Protein AF-A0A1I1BUP2-F1 (afdb_monomer)

Foldseek 3Di:
DPPDDPDPVRVVVVVVVVVVVVVPPPPPDVPPQDDCLVVLLVLLVVLQVVCVVVQVQADPVPRDGHDDDLVVLVVQLVVLCVQLVVQVVVVAAPPVGNVHGSNVVSVVVSSSSVSNSCVVVVHSPSVVVSVVVVCLVVPPLNPPVNCPDDVRDPD

Structure (mmCIF, N/CA/C/O backbone):
data_AF-A0A1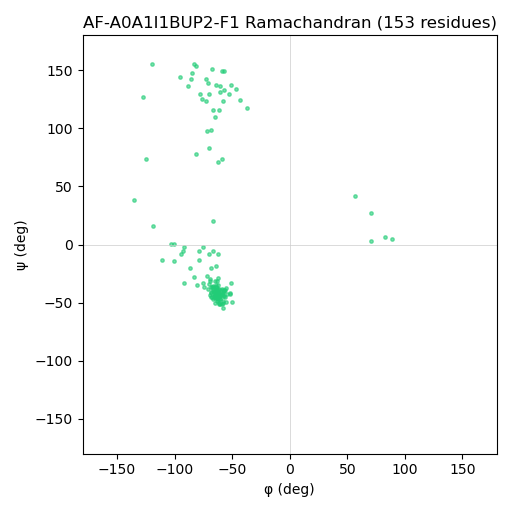I1BUP2-F1
#
_entry.id   AF-A0A1I1BUP2-F1
#
loop_
_atom_site.group_PDB
_atom_site.id
_atom_site.type_symbol
_atom_site.label_atom_id
_atom_site.label_alt_id
_atom_site.label_comp_id
_atom_site.label_asym_id
_atom_site.label_entity_id
_atom_site.label_seq_id
_atom_site.pdbx_PDB_ins_code
_atom_site.Cartn_x
_atom_site.Cartn_y
_atom_site.Cartn_z
_atom_site.occupancy
_atom_site.B_iso_or_equiv
_atom_site.auth_seq_id
_atom_site.auth_comp_id
_atom_site.auth_asym_id
_atom_site.auth_atom_id
_atom_site.pdbx_PDB_model_num
ATOM 1 N N . MET A 1 1 ? 40.788 -7.319 13.364 1.00 36.00 1 MET A N 1
ATOM 2 C CA . MET A 1 1 ? 40.650 -5.971 12.778 1.00 36.00 1 MET A CA 1
ATOM 3 C C . MET A 1 1 ? 39.158 -5.737 12.620 1.00 36.00 1 MET A C 1
ATOM 5 O O . MET A 1 1 ? 38.536 -6.439 11.836 1.00 36.00 1 MET A O 1
ATOM 9 N N . ILE A 1 2 ? 38.564 -4.921 13.489 1.00 36.53 2 ILE A N 1
ATOM 10 C CA . ILE A 1 2 ? 37.120 -4.638 13.480 1.00 36.53 2 ILE A CA 1
ATOM 11 C C . ILE A 1 2 ? 36.888 -3.661 12.317 1.00 36.53 2 ILE A C 1
ATOM 13 O O . ILE A 1 2 ? 37.615 -2.668 12.272 1.00 36.53 2 ILE A O 1
ATOM 17 N N . PRO A 1 3 ? 35.991 -3.930 11.351 1.00 47.09 3 PRO A N 1
ATOM 18 C CA . PRO A 1 3 ? 35.725 -2.977 10.283 1.00 47.09 3 PRO A CA 1
ATOM 19 C C . PRO A 1 3 ? 35.200 -1.675 10.883 1.00 47.09 3 PRO A C 1
ATOM 21 O O . PRO A 1 3 ? 34.306 -1.700 11.729 1.00 47.09 3 PRO A O 1
ATOM 24 N N . ASP A 1 4 ? 35.801 -0.574 10.449 1.00 55.12 4 ASP A N 1
ATOM 25 C CA . ASP A 1 4 ? 35.476 0.790 10.847 1.00 55.12 4 ASP A CA 1
ATOM 26 C C . ASP A 1 4 ? 33.971 1.060 10.693 1.00 55.12 4 ASP A C 1
ATOM 28 O O . ASP A 1 4 ? 33.342 0.622 9.720 1.00 55.12 4 ASP A O 1
ATOM 32 N N . ALA A 1 5 ? 33.383 1.732 11.681 1.00 55.88 5 ALA A N 1
ATOM 33 C CA . ALA A 1 5 ? 31.962 2.039 11.697 1.00 55.88 5 ALA A CA 1
ATOM 34 C C . ALA A 1 5 ? 31.684 3.058 10.587 1.00 55.88 5 ALA A C 1
ATOM 36 O O . ALA A 1 5 ? 31.916 4.253 10.760 1.00 55.88 5 ALA A O 1
ATOM 37 N N . LYS A 1 6 ? 31.209 2.578 9.429 1.00 54.66 6 LYS A N 1
ATOM 38 C CA . LYS A 1 6 ? 30.683 3.440 8.363 1.00 54.66 6 LYS A CA 1
ATOM 39 C C . LYS A 1 6 ? 29.737 4.454 8.996 1.00 54.66 6 LYS A C 1
ATOM 41 O O . LYS A 1 6 ? 28.876 4.072 9.788 1.00 54.66 6 LYS A O 1
ATOM 46 N N . THR A 1 7 ? 29.869 5.723 8.628 1.00 67.12 7 THR A N 1
ATOM 47 C CA . THR A 1 7 ? 28.872 6.721 9.022 1.00 67.12 7 THR A CA 1
ATOM 48 C C . THR A 1 7 ? 27.495 6.267 8.525 1.00 67.12 7 THR A C 1
ATOM 50 O O . THR A 1 7 ? 27.404 5.617 7.479 1.00 67.12 7 THR A O 1
ATOM 53 N N . ASP A 1 8 ? 26.404 6.613 9.217 1.00 64.88 8 ASP A N 1
ATOM 54 C CA . ASP A 1 8 ? 25.046 6.210 8.799 1.00 64.88 8 ASP A CA 1
ATOM 55 C C . ASP A 1 8 ? 24.776 6.542 7.324 1.00 64.88 8 ASP A C 1
ATOM 57 O O . ASP A 1 8 ? 24.123 5.795 6.599 1.00 64.88 8 ASP A O 1
ATOM 61 N N . ARG A 1 9 ? 25.361 7.637 6.831 1.00 62.03 9 ARG A N 1
ATOM 62 C CA . ARG A 1 9 ? 25.252 8.064 5.435 1.00 62.03 9 ARG A CA 1
ATOM 63 C C . ARG A 1 9 ? 25.942 7.111 4.456 1.00 62.03 9 ARG A C 1
ATOM 65 O O . ARG A 1 9 ? 25.404 6.853 3.382 1.00 62.03 9 ARG A O 1
ATOM 72 N N . GLU A 1 10 ? 27.107 6.586 4.818 1.00 70.25 10 GLU A N 1
ATOM 73 C CA . GLU A 1 10 ? 27.856 5.604 4.026 1.00 70.25 10 GLU A CA 1
ATOM 74 C C . GLU A 1 10 ? 27.226 4.214 4.104 1.00 70.25 10 GLU A C 1
ATOM 76 O O . GLU A 1 10 ? 27.246 3.480 3.116 1.00 70.25 10 GLU A O 1
ATOM 81 N N . TYR A 1 11 ? 26.622 3.858 5.242 1.00 69.69 11 TYR A N 1
ATOM 82 C CA . TYR A 1 11 ? 25.865 2.616 5.381 1.00 69.69 11 TYR A CA 1
ATOM 83 C C . TYR A 1 11 ? 24.596 2.633 4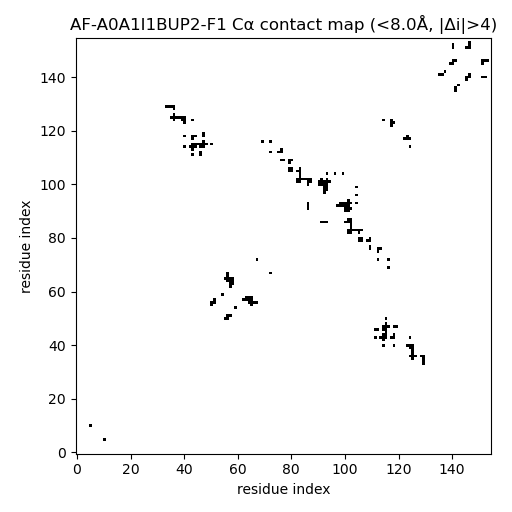.520 1.00 69.69 11 TYR A C 1
ATOM 85 O O . TYR A 1 11 ? 24.374 1.711 3.742 1.00 69.69 11 TYR A O 1
ATOM 93 N N . GLN A 1 12 ? 23.820 3.719 4.562 1.00 65.12 12 GLN A N 1
ATOM 94 C CA . GLN A 1 12 ? 22.624 3.885 3.728 1.00 65.12 12 GLN A CA 1
ATOM 95 C C . GLN A 1 12 ? 22.961 3.935 2.230 1.00 65.12 12 GLN A C 1
ATOM 97 O O . GLN A 1 12 ? 22.250 3.359 1.408 1.00 65.12 12 GLN A O 1
ATOM 102 N N . ALA A 1 13 ? 24.070 4.585 1.856 1.00 69.31 13 ALA A N 1
ATOM 103 C CA . ALA A 1 13 ? 24.555 4.579 0.476 1.00 69.31 13 ALA A CA 1
ATOM 104 C C . ALA A 1 13 ? 24.992 3.175 0.025 1.00 69.31 13 ALA A C 1
ATOM 106 O O . ALA A 1 13 ? 24.691 2.773 -1.097 1.00 69.31 13 ALA A O 1
ATOM 107 N N . TYR A 1 14 ? 25.655 2.422 0.903 1.00 73.56 14 TYR A N 1
ATOM 108 C CA . TYR A 1 14 ? 26.072 1.046 0.649 1.00 73.56 14 TYR A CA 1
ATOM 109 C C . TYR A 1 14 ? 24.886 0.081 0.530 1.00 73.56 14 TYR A C 1
ATOM 111 O O . TYR A 1 14 ? 24.850 -0.710 -0.407 1.00 73.56 14 TYR A O 1
ATOM 119 N N . GLU A 1 15 ? 23.899 0.151 1.427 1.00 66.00 15 GLU A N 1
ATOM 120 C CA . GLU A 1 15 ? 22.700 -0.694 1.351 1.00 66.00 15 GLU A CA 1
ATOM 121 C C . GLU A 1 15 ? 21.856 -0.352 0.120 1.00 66.00 15 GLU A C 1
ATOM 123 O O . GLU A 1 15 ? 21.400 -1.260 -0.576 1.00 66.00 15 GLU A O 1
ATOM 128 N N . ARG A 1 16 ? 21.740 0.936 -0.240 1.00 70.19 16 ARG A N 1
ATOM 129 C CA . ARG A 1 16 ? 21.151 1.338 -1.523 1.00 70.19 16 ARG A CA 1
ATOM 130 C C . ARG A 1 16 ? 21.915 0.707 -2.687 1.00 70.19 16 ARG A C 1
ATOM 132 O O . ARG A 1 16 ? 21.298 0.030 -3.499 1.00 70.19 16 ARG A O 1
ATOM 139 N N . ASP A 1 17 ? 23.230 0.889 -2.776 1.00 70.31 17 ASP A N 1
ATOM 140 C CA . ASP A 1 17 ? 24.052 0.337 -3.867 1.00 70.31 17 ASP A CA 1
ATOM 141 C C . ASP A 1 17 ? 23.942 -1.197 -3.962 1.00 70.31 17 ASP A C 1
ATOM 143 O O . ASP A 1 17 ? 23.752 -1.743 -5.048 1.00 70.31 17 ASP A O 1
ATOM 147 N N . ARG A 1 18 ? 23.944 -1.892 -2.820 1.00 73.25 18 ARG A N 1
ATOM 148 C CA . ARG A 1 18 ? 23.759 -3.346 -2.721 1.00 73.25 18 ARG A CA 1
ATOM 149 C C . ARG A 1 18 ? 22.393 -3.799 -3.247 1.00 73.25 18 ARG A C 1
ATOM 151 O O . ARG A 1 18 ? 22.338 -4.718 -4.062 1.00 73.25 18 ARG A O 1
ATOM 158 N N . LEU A 1 19 ? 21.305 -3.168 -2.800 1.00 58.69 19 LEU A N 1
ATOM 159 C CA . LEU A 1 19 ? 19.944 -3.502 -3.240 1.00 58.69 19 LEU A CA 1
ATOM 160 C C . LEU A 1 19 ? 19.733 -3.170 -4.725 1.00 58.69 19 LEU A C 1
ATOM 162 O O . LEU A 1 19 ? 19.079 -3.925 -5.440 1.00 58.69 19 LEU A O 1
ATOM 166 N N . THR A 1 20 ? 20.335 -2.080 -5.209 1.00 57.16 20 THR A N 1
ATOM 167 C CA . THR A 1 20 ? 20.192 -1.643 -6.606 1.00 57.16 20 THR A CA 1
ATOM 168 C C . THR A 1 20 ? 20.993 -2.530 -7.566 1.00 57.16 20 THR A C 1
ATOM 170 O O . THR A 1 20 ? 20.518 -2.830 -8.657 1.00 57.16 20 THR A O 1
ATOM 173 N N . LYS A 1 21 ? 22.185 -3.001 -7.172 1.00 54.75 21 LYS A N 1
ATOM 174 C CA . LYS A 1 21 ? 22.985 -3.947 -7.973 1.00 54.75 21 LYS A CA 1
ATOM 175 C C . LYS A 1 21 ? 22.296 -5.300 -8.132 1.00 54.75 21 LYS A C 1
ATOM 177 O O . LYS A 1 21 ? 22.239 -5.807 -9.243 1.00 54.75 21 LYS A O 1
ATOM 182 N N . ALA A 1 22 ? 21.693 -5.827 -7.064 1.00 49.94 22 ALA A N 1
ATOM 183 C CA . ALA A 1 22 ? 20.930 -7.075 -7.127 1.00 49.94 22 ALA A CA 1
ATOM 184 C C . ALA A 1 22 ? 19.706 -6.997 -8.064 1.00 49.94 22 ALA A C 1
ATOM 186 O O . ALA A 1 22 ? 19.306 -8.008 -8.630 1.00 49.94 22 ALA A O 1
ATOM 187 N N . ALA A 1 23 ? 19.122 -5.806 -8.240 1.00 53.91 23 ALA A N 1
ATOM 188 C CA . ALA A 1 23 ? 17.975 -5.584 -9.121 1.00 53.91 23 ALA A CA 1
ATOM 189 C C . ALA A 1 23 ? 18.354 -5.301 -10.591 1.00 53.91 23 ALA A C 1
ATOM 191 O O . ALA A 1 23 ? 17.508 -5.452 -11.469 1.00 53.91 23 ALA A O 1
ATOM 192 N N . ASN A 1 24 ? 19.597 -4.887 -10.866 1.00 48.06 24 ASN A N 1
ATOM 193 C CA . ASN A 1 24 ? 20.048 -4.425 -12.187 1.00 48.06 24 ASN A CA 1
ATOM 194 C C . ASN A 1 24 ? 20.881 -5.452 -12.974 1.00 48.06 24 ASN A C 1
ATOM 196 O O . ASN A 1 24 ? 21.295 -5.153 -14.099 1.00 48.06 24 ASN A O 1
ATOM 200 N N . ASP A 1 25 ? 21.125 -6.646 -12.430 1.00 46.50 25 ASP A N 1
ATOM 201 C CA . ASP A 1 25 ? 21.741 -7.744 -13.178 1.00 46.50 25 ASP A CA 1
ATOM 202 C C . ASP A 1 25 ? 20.753 -8.281 -14.226 1.00 46.50 25 ASP A C 1
ATOM 204 O O . ASP A 1 25 ? 20.081 -9.291 -14.049 1.00 46.50 25 ASP A O 1
ATOM 208 N N . ASN A 1 26 ? 20.714 -7.601 -15.373 1.00 50.25 26 ASN A N 1
ATOM 209 C CA . ASN A 1 26 ? 19.973 -7.942 -16.593 1.00 50.25 26 ASN A CA 1
ATOM 210 C C . ASN A 1 26 ? 20.482 -9.220 -17.292 1.00 50.25 26 ASN A C 1
ATOM 212 O O . ASN A 1 26 ? 20.232 -9.433 -18.482 1.00 50.25 26 ASN A O 1
ATOM 216 N N . THR A 1 27 ? 21.207 -10.088 -16.582 1.00 45.66 27 THR A N 1
ATOM 217 C CA . THR A 1 27 ? 21.389 -11.447 -17.077 1.00 45.66 27 THR A CA 1
ATOM 218 C C . THR A 1 27 ? 20.013 -12.086 -17.029 1.00 45.66 27 THR A C 1
ATOM 220 O O . THR A 1 27 ? 19.411 -12.205 -15.965 1.00 45.66 27 THR A O 1
ATOM 223 N N . GLN A 1 28 ? 19.485 -12.434 -18.201 1.00 46.78 28 GLN A N 1
ATOM 224 C CA . GLN A 1 28 ? 18.331 -13.312 -18.344 1.00 46.78 28 GLN A CA 1
ATOM 225 C C . GLN A 1 28 ? 18.674 -14.660 -17.699 1.00 46.78 28 GLN A C 1
ATOM 227 O O . GLN A 1 28 ? 18.960 -15.646 -18.372 1.00 46.78 28 GLN A O 1
ATOM 232 N N . SER A 1 29 ? 18.702 -14.713 -16.372 1.00 39.53 29 SER A N 1
ATOM 233 C CA . SER A 1 29 ? 18.469 -15.955 -15.677 1.00 39.53 29 SER A CA 1
ATOM 234 C C . SER A 1 29 ? 16.994 -16.242 -15.895 1.00 39.53 29 SER A C 1
ATOM 236 O O . SER A 1 29 ? 16.147 -15.358 -15.758 1.00 39.53 29 SER A O 1
ATOM 238 N N . ALA A 1 30 ? 16.701 -17.460 -16.332 1.00 44.38 30 ALA A N 1
ATOM 239 C CA . ALA A 1 30 ? 15.363 -18.014 -16.387 1.00 44.38 30 ALA A CA 1
ATOM 240 C C . ALA A 1 30 ? 14.800 -18.080 -14.957 1.00 44.38 30 ALA A C 1
ATOM 242 O O . ALA A 1 30 ? 14.745 -19.148 -14.347 1.00 44.38 30 ALA A O 1
ATOM 243 N N . ALA A 1 31 ? 14.481 -16.915 -14.387 1.00 44.81 31 ALA A N 1
ATOM 244 C CA . ALA A 1 31 ? 13.926 -16.785 -13.060 1.00 44.81 31 ALA A CA 1
ATOM 245 C C . ALA A 1 31 ? 12.637 -17.611 -13.039 1.00 44.81 31 ALA A C 1
ATOM 247 O O . ALA A 1 31 ? 11.860 -17.547 -13.999 1.00 44.81 31 ALA A O 1
ATOM 248 N N . PRO A 1 32 ? 12.440 -18.445 -12.006 1.00 44.56 32 PRO A N 1
ATOM 249 C CA . PRO A 1 32 ? 11.293 -19.333 -11.944 1.00 44.56 32 PRO A CA 1
ATOM 250 C C . PRO A 1 32 ? 10.037 -18.491 -12.140 1.00 44.56 32 PRO A C 1
ATOM 252 O O . PRO A 1 32 ? 9.907 -17.440 -11.510 1.00 44.56 32 PRO A O 1
ATOM 255 N N . ALA A 1 33 ? 9.177 -18.934 -13.062 1.00 48.84 33 ALA A N 1
ATOM 256 C CA . ALA A 1 33 ? 7.924 -18.282 -13.414 1.00 48.84 33 ALA A CA 1
ATOM 257 C C . ALA A 1 33 ? 7.284 -17.686 -12.156 1.00 48.84 33 ALA A C 1
ATOM 259 O O . ALA A 1 33 ? 7.028 -18.403 -11.188 1.00 48.84 33 ALA A O 1
ATOM 260 N N . TYR A 1 34 ? 7.148 -16.362 -12.152 1.00 59.03 34 TYR A N 1
ATOM 261 C CA . TYR A 1 34 ? 6.735 -15.577 -11.003 1.00 59.03 34 TYR A CA 1
ATOM 262 C C . TYR A 1 34 ? 5.578 -16.226 -10.251 1.00 59.03 34 TYR A C 1
ATOM 264 O O . TYR A 1 34 ? 4.503 -16.409 -10.814 1.00 59.03 34 TYR A O 1
ATOM 272 N N . THR A 1 35 ? 5.729 -16.469 -8.952 1.00 67.25 35 THR A N 1
ATOM 273 C CA . THR A 1 35 ? 4.544 -16.670 -8.110 1.00 67.25 35 THR A CA 1
ATOM 274 C C . THR A 1 35 ? 4.637 -15.898 -6.802 1.00 67.25 35 THR A C 1
ATOM 276 O O . THR A 1 35 ? 4.152 -16.358 -5.769 1.00 67.25 35 THR A O 1
ATOM 279 N N . HIS A 1 36 ? 5.188 -14.675 -6.828 1.00 88.25 36 HIS A N 1
ATOM 280 C CA . HIS A 1 36 ? 4.953 -13.732 -5.726 1.00 88.25 36 HIS A CA 1
ATOM 281 C C . HIS A 1 36 ? 3.481 -13.286 -5.648 1.00 88.25 36 HIS A C 1
ATOM 283 O O . HIS A 1 36 ? 3.101 -12.643 -4.676 1.00 88.25 36 HIS A O 1
ATOM 289 N N . ALA A 1 37 ? 2.631 -13.687 -6.604 1.00 92.50 37 ALA A N 1
ATOM 290 C CA . ALA A 1 37 ? 1.181 -13.510 -6.549 1.00 92.50 37 ALA A CA 1
ATOM 291 C C . ALA A 1 37 ? 0.580 -13.994 -5.219 1.00 92.50 37 ALA A C 1
ATOM 293 O O . ALA A 1 37 ? -0.122 -13.240 -4.550 1.00 92.50 37 ALA A O 1
ATOM 294 N N . ALA A 1 38 ? 0.919 -15.216 -4.789 1.00 93.12 38 ALA A N 1
ATOM 295 C CA . ALA A 1 38 ? 0.408 -15.767 -3.536 1.00 93.12 38 ALA A CA 1
ATOM 296 C C . ALA A 1 38 ? 0.848 -14.929 -2.326 1.00 93.12 38 ALA A C 1
ATOM 298 O O . ALA A 1 38 ? 0.030 -14.611 -1.469 1.00 93.12 38 ALA A O 1
ATOM 299 N N . ALA A 1 39 ? 2.118 -14.516 -2.282 1.00 96.31 39 ALA A N 1
ATOM 300 C CA . ALA A 1 39 ? 2.639 -13.674 -1.207 1.00 96.31 39 ALA A CA 1
ATOM 301 C C . ALA A 1 39 ? 1.956 -12.296 -1.166 1.00 96.31 39 ALA A C 1
ATOM 303 O O . ALA A 1 39 ? 1.612 -11.822 -0.086 1.00 96.31 39 ALA A O 1
ATOM 304 N N . ILE A 1 40 ? 1.703 -11.682 -2.326 1.00 97.25 40 ILE A N 1
ATOM 305 C CA . ILE A 1 40 ? 0.992 -10.399 -2.434 1.00 97.25 40 ILE A CA 1
ATOM 306 C C . ILE A 1 40 ? -0.453 -10.535 -1.951 1.00 97.25 40 ILE A C 1
ATOM 308 O O . ILE A 1 40 ? -0.920 -9.694 -1.189 1.00 97.25 40 ILE A O 1
ATOM 312 N N . ASN A 1 41 ? -1.152 -11.599 -2.344 1.00 97.25 41 ASN A N 1
ATOM 313 C CA . ASN A 1 41 ? -2.531 -11.823 -1.911 1.00 97.25 41 ASN A CA 1
ATOM 314 C C . ASN A 1 41 ? -2.619 -12.125 -0.410 1.00 97.25 41 ASN A C 1
ATOM 316 O O . ASN A 1 41 ? -3.538 -11.654 0.254 1.00 97.25 41 ASN A O 1
ATOM 320 N N . ILE A 1 42 ? -1.644 -12.850 0.150 1.00 98.00 42 ILE A N 1
ATOM 321 C CA . ILE A 1 42 ? -1.540 -13.063 1.601 1.00 98.00 42 ILE A CA 1
ATOM 322 C C . ILE A 1 42 ? -1.282 -11.736 2.324 1.00 98.00 42 ILE A C 1
ATOM 324 O O . ILE A 1 42 ? -1.930 -11.462 3.331 1.00 98.00 42 ILE A O 1
ATOM 328 N N . PHE A 1 43 ? -0.376 -10.899 1.809 1.00 98.44 43 PHE A N 1
ATOM 329 C CA . PHE A 1 43 ? -0.128 -9.560 2.347 1.00 98.44 43 PHE A CA 1
ATOM 330 C C . PHE A 1 43 ? -1.403 -8.706 2.335 1.00 98.44 43 PHE A C 1
ATOM 332 O O . PHE A 1 43 ? -1.787 -8.169 3.371 1.00 98.44 43 PHE A O 1
ATOM 339 N N . ALA A 1 44 ? -2.096 -8.638 1.196 1.00 98.50 44 ALA A N 1
ATOM 340 C CA . ALA A 1 44 ? -3.340 -7.887 1.057 1.00 98.50 44 ALA A CA 1
ATOM 341 C C . ALA A 1 44 ? -4.406 -8.372 2.057 1.00 98.50 44 ALA A C 1
ATOM 343 O O . ALA A 1 44 ? -5.034 -7.558 2.743 1.00 98.50 44 ALA A O 1
ATOM 344 N N . ALA A 1 45 ? -4.547 -9.694 2.203 1.00 98.12 45 ALA A N 1
ATOM 345 C CA . ALA A 1 45 ? -5.466 -10.297 3.158 1.00 98.12 45 ALA A CA 1
ATOM 346 C C . ALA A 1 45 ? -5.112 -9.962 4.617 1.00 98.12 45 ALA A C 1
ATOM 348 O O . ALA A 1 45 ? -6.019 -9.686 5.405 1.00 98.12 45 ALA A O 1
ATOM 349 N N . ASP A 1 46 ? -3.824 -9.938 4.985 1.00 98.69 46 ASP A N 1
ATOM 350 C CA . ASP A 1 46 ? -3.380 -9.530 6.328 1.00 98.69 46 ASP A CA 1
ATOM 351 C C . ASP A 1 46 ? -3.698 -8.052 6.603 1.00 98.69 46 ASP A C 1
ATOM 353 O O . ASP A 1 46 ? -4.248 -7.726 7.659 1.00 98.69 46 ASP A O 1
ATOM 357 N N . CYS A 1 47 ? -3.439 -7.156 5.642 1.00 98.50 47 CYS A N 1
ATOM 358 C CA . CYS A 1 47 ? -3.802 -5.739 5.751 1.00 98.50 47 CYS A CA 1
ATOM 359 C C . CYS A 1 47 ? -5.302 -5.572 6.022 1.00 98.50 47 CYS A C 1
ATOM 361 O O . CYS A 1 47 ? -5.689 -4.911 6.990 1.00 98.50 47 CYS A O 1
ATOM 363 N N . HIS A 1 48 ? -6.144 -6.243 5.232 1.00 97.75 48 HIS A N 1
ATOM 364 C CA . HIS A 1 48 ? -7.589 -6.187 5.422 1.00 97.75 48 HIS A CA 1
ATOM 365 C C . HIS A 1 48 ? -8.026 -6.767 6.763 1.00 97.75 48 HIS A C 1
ATOM 367 O O . HIS A 1 48 ? -8.791 -6.137 7.492 1.00 97.75 48 HIS A O 1
ATOM 373 N N . ALA A 1 49 ? -7.507 -7.936 7.146 1.00 97.38 49 ALA A N 1
ATOM 374 C CA . ALA A 1 49 ? -7.833 -8.567 8.421 1.00 97.38 49 ALA A CA 1
ATOM 375 C C . ALA A 1 49 ? -7.517 -7.650 9.615 1.00 97.38 49 ALA A C 1
ATOM 377 O O . ALA A 1 49 ? -8.314 -7.557 10.555 1.00 97.38 49 ALA A O 1
ATOM 378 N N . ARG A 1 50 ? -6.397 -6.920 9.568 1.00 98.25 50 ARG A N 1
ATOM 379 C CA . ARG A 1 50 ? -6.034 -5.927 10.590 1.00 98.25 50 ARG A CA 1
ATOM 380 C C . ARG A 1 50 ? -6.994 -4.744 10.607 1.00 98.25 50 ARG A C 1
ATOM 382 O O . ARG A 1 50 ? -7.464 -4.387 11.688 1.00 98.25 50 ARG A O 1
ATOM 389 N N . SER A 1 51 ? -7.353 -4.191 9.448 1.00 96.75 51 SER A N 1
ATOM 390 C CA . SER A 1 51 ? -8.336 -3.104 9.373 1.00 96.75 51 SER A CA 1
ATOM 391 C C . SER A 1 51 ? -9.716 -3.537 9.889 1.00 96.75 51 SER A C 1
ATOM 393 O O . SER A 1 51 ? -10.344 -2.814 10.665 1.00 96.75 51 SER A O 1
ATOM 395 N N . ARG A 1 52 ? -10.173 -4.749 9.538 1.00 94.44 52 ARG A N 1
ATOM 396 C CA . ARG A 1 52 ? -11.404 -5.359 10.078 1.00 94.44 52 ARG A CA 1
ATOM 397 C C . ARG A 1 52 ? -11.348 -5.483 11.595 1.00 94.44 52 ARG A C 1
ATOM 399 O O . ARG A 1 52 ? -12.286 -5.072 12.273 1.00 94.44 52 ARG A O 1
ATOM 406 N N . LYS A 1 53 ? -10.247 -6.021 12.128 1.00 95.00 53 LYS A N 1
ATOM 407 C CA . LYS A 1 53 ? -10.040 -6.202 13.571 1.00 95.00 53 LYS A CA 1
ATOM 408 C C . LYS A 1 53 ? -10.028 -4.872 14.327 1.00 95.00 53 LYS A C 1
ATOM 410 O O . LYS A 1 53 ? -10.524 -4.816 15.446 1.00 95.00 53 LYS A O 1
ATOM 415 N N . ALA A 1 54 ? -9.495 -3.816 13.717 1.00 95.56 54 ALA A N 1
ATOM 416 C CA . ALA A 1 54 ? -9.514 -2.463 14.267 1.00 95.56 54 ALA A 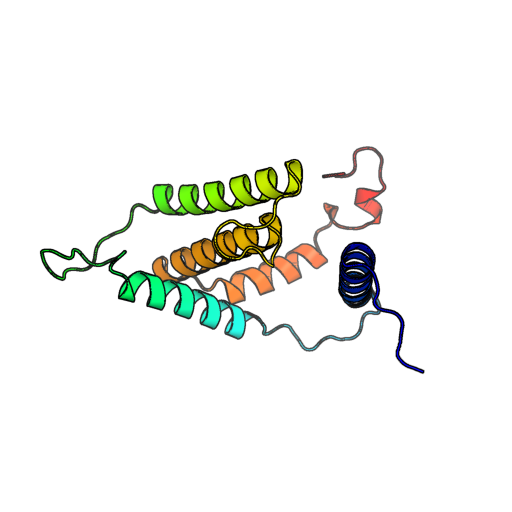CA 1
ATOM 417 C C . ALA A 1 54 ? -10.888 -1.767 14.157 1.00 95.56 54 ALA A C 1
ATOM 419 O O . ALA A 1 54 ? -11.041 -0.653 14.646 1.00 95.56 54 ALA A O 1
ATOM 420 N N . GLY A 1 55 ? -11.892 -2.412 13.551 1.00 94.88 55 GLY A N 1
ATOM 421 C CA . GLY A 1 55 ? -13.265 -1.908 13.483 1.00 94.88 55 GLY A CA 1
ATOM 422 C C . GLY A 1 55 ? -13.567 -1.019 12.278 1.00 94.88 55 GLY A C 1
ATOM 423 O O . GLY A 1 55 ? -14.686 -0.538 12.156 1.00 94.88 55 GLY A O 1
ATOM 424 N N . TRP A 1 56 ? -12.632 -0.834 11.340 1.00 96.12 56 TRP A N 1
ATOM 425 C CA . TRP A 1 56 ? -12.814 0.096 10.212 1.00 96.12 56 TRP A CA 1
ATOM 426 C C . TRP A 1 56 ? -13.942 -0.284 9.243 1.00 96.12 56 TRP A C 1
ATOM 428 O O . TRP A 1 56 ? -14.430 0.571 8.505 1.00 96.12 56 TRP A O 1
ATOM 438 N N . TYR A 1 57 ? -14.377 -1.544 9.269 1.00 95.25 57 TYR A N 1
ATOM 439 C CA . TYR A 1 57 ? -15.457 -2.093 8.439 1.00 95.25 57 TYR A CA 1
ATOM 440 C C . TYR A 1 57 ? -16.631 -2.620 9.268 1.00 95.25 57 TYR A C 1
ATOM 442 O O . TYR A 1 57 ? -17.437 -3.406 8.770 1.00 95.25 57 TYR A O 1
ATOM 450 N N . THR A 1 58 ? -16.704 -2.255 10.543 1.00 93.44 58 THR A N 1
ATOM 451 C CA . THR A 1 58 ? -17.776 -2.692 11.431 1.00 93.44 58 THR A CA 1
ATOM 452 C C . THR A 1 58 ? -18.373 -1.459 12.075 1.00 93.44 58 THR A C 1
ATOM 454 O O . THR A 1 58 ? -17.664 -0.658 12.675 1.00 93.44 58 THR A O 1
ATOM 457 N N . ASP A 1 59 ? -19.684 -1.305 11.973 1.00 91.25 59 ASP A N 1
ATOM 458 C CA . ASP A 1 59 ? -20.409 -0.328 12.764 1.00 91.25 59 ASP A CA 1
ATOM 459 C C . ASP A 1 59 ? -20.288 -0.757 14.227 1.00 91.25 59 ASP A C 1
ATOM 461 O O . ASP A 1 59 ? -20.846 -1.773 14.634 1.00 91.25 59 ASP A O 1
ATOM 465 N N . LEU A 1 60 ? -19.523 -0.007 15.017 1.00 91.31 60 LEU A N 1
ATOM 466 C CA . LEU A 1 60 ? -19.242 -0.364 16.406 1.00 91.31 60 LEU A CA 1
ATOM 467 C C . LEU A 1 60 ? -20.476 -0.259 17.311 1.00 91.31 60 LEU A C 1
ATOM 469 O O . LEU A 1 60 ? -20.496 -0.883 18.370 1.00 91.31 60 LEU A O 1
ATOM 473 N N . ALA A 1 61 ? -21.505 0.493 16.908 1.00 93.19 61 ALA A N 1
ATOM 474 C CA . ALA A 1 61 ? -22.752 0.587 17.656 1.00 93.19 61 ALA A CA 1
ATOM 475 C C . ALA A 1 61 ? -23.663 -0.619 17.391 1.00 93.19 61 ALA A C 1
ATOM 477 O O . ALA A 1 61 ? -24.367 -1.068 18.295 1.00 93.19 61 ALA A O 1
ATOM 478 N N . THR A 1 62 ? -23.659 -1.150 16.162 1.00 93.06 62 THR A N 1
ATOM 479 C CA . THR A 1 62 ? -24.597 -2.212 15.750 1.00 93.06 62 THR A CA 1
ATOM 480 C C . THR A 1 62 ? -23.955 -3.579 15.515 1.00 93.06 62 THR A C 1
ATOM 482 O O . THR A 1 62 ? -24.666 -4.575 15.388 1.00 93.06 62 THR A O 1
ATOM 485 N N . GLY A 1 63 ? -22.626 -3.650 15.436 1.00 90.62 63 GLY A N 1
ATOM 486 C CA . GLY A 1 63 ? -21.855 -4.843 15.080 1.00 90.62 63 GLY A CA 1
ATOM 487 C C . GLY A 1 63 ? -21.977 -5.263 13.611 1.00 90.62 63 GLY A C 1
ATOM 488 O O . GLY A 1 63 ? -21.440 -6.302 13.227 1.00 90.62 63 GLY A O 1
ATOM 489 N N . LYS A 1 64 ? -22.695 -4.498 12.779 1.00 90.44 64 LYS A N 1
ATOM 490 C CA . LYS A 1 64 ? -22.922 -4.825 11.366 1.00 90.44 64 LYS A CA 1
ATOM 491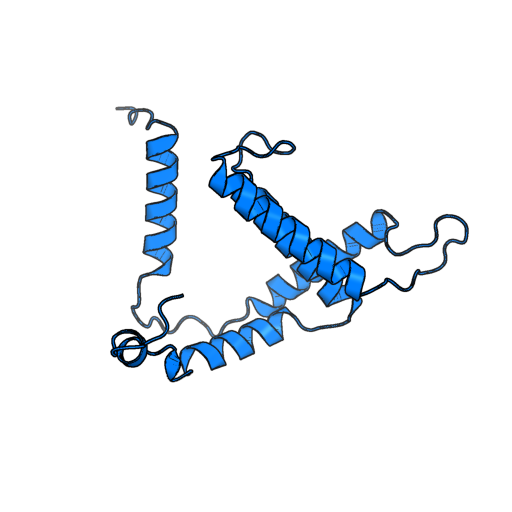 C C . LYS A 1 64 ? -21.728 -4.423 10.507 1.00 90.44 64 LYS A C 1
ATOM 493 O O . LYS A 1 64 ? -20.994 -3.501 10.844 1.00 90.44 64 LYS A O 1
ATOM 498 N N . ALA A 1 65 ? -21.551 -5.100 9.376 1.00 88.56 65 ALA A N 1
ATOM 499 C CA . ALA A 1 65 ? -20.547 -4.701 8.397 1.00 88.56 65 ALA A CA 1
ATOM 500 C C . ALA A 1 65 ? -20.886 -3.319 7.811 1.00 88.56 65 ALA A C 1
ATOM 502 O O . ALA A 1 65 ? -22.042 -3.053 7.480 1.00 88.56 65 ALA A O 1
ATOM 503 N N . LEU A 1 66 ? -19.872 -2.467 7.676 1.00 89.88 66 LEU A N 1
ATOM 504 C CA . LEU A 1 66 ? -19.957 -1.213 6.937 1.00 89.88 66 LEU A CA 1
ATOM 505 C C . LEU A 1 66 ? -19.624 -1.462 5.474 1.00 89.88 66 LEU A C 1
ATOM 507 O O . LEU A 1 66 ? -18.630 -2.122 5.163 1.00 89.88 66 LEU A O 1
ATOM 511 N N . ASP A 1 67 ? -20.417 -0.855 4.600 1.00 85.38 67 ASP A N 1
ATOM 512 C CA . ASP A 1 67 ? -19.969 -0.589 3.244 1.00 85.38 67 ASP A CA 1
ATOM 513 C C . ASP A 1 67 ? -19.052 0.640 3.269 1.00 85.38 67 ASP A C 1
ATOM 515 O O . ASP A 1 67 ? -19.369 1.654 3.900 1.00 85.38 67 ASP A O 1
ATOM 519 N N . ARG A 1 68 ? -17.873 0.532 2.658 1.00 93.38 68 ARG A N 1
ATOM 520 C CA . ARG A 1 68 ? -16.872 1.602 2.684 1.00 93.38 68 ARG A CA 1
ATOM 521 C C . ARG A 1 68 ? -17.002 2.468 1.443 1.00 93.38 68 ARG A C 1
ATOM 523 O O . ARG A 1 68 ? -17.200 1.982 0.335 1.00 93.38 68 ARG A O 1
ATOM 530 N N . ASN A 1 69 ? -16.774 3.763 1.615 1.00 95.94 69 ASN A N 1
ATOM 531 C CA . ASN A 1 69 ? -16.661 4.694 0.503 1.00 95.94 69 ASN A CA 1
ATOM 532 C C . ASN A 1 69 ? -15.339 4.460 -0.254 1.00 95.94 69 ASN A C 1
ATOM 534 O O . ASN A 1 69 ? -14.281 4.936 0.155 1.00 95.94 69 ASN A O 1
ATOM 538 N N . VAL A 1 70 ? -15.388 3.712 -1.358 1.00 97.00 70 VAL A N 1
ATOM 539 C CA . VAL A 1 70 ? -14.202 3.374 -2.167 1.00 97.00 70 VAL A CA 1
ATOM 540 C C . VAL A 1 70 ? -13.431 4.616 -2.654 1.00 97.00 70 VAL A C 1
ATOM 542 O O . VAL A 1 70 ? -12.210 4.635 -2.494 1.00 97.00 70 VAL A O 1
ATOM 545 N N . PRO A 1 71 ? -14.074 5.678 -3.186 1.00 98.19 71 PRO A N 1
ATOM 546 C CA . PRO A 1 71 ? -13.391 6.940 -3.482 1.00 98.19 71 PRO A CA 1
ATOM 547 C C . PRO A 1 71 ? -12.589 7.527 -2.314 1.00 98.19 71 PRO A C 1
ATOM 549 O O . PRO A 1 71 ? -11.466 7.984 -2.510 1.00 98.19 71 PRO A O 1
ATOM 552 N N . GLU A 1 72 ? -13.127 7.489 -1.095 1.00 98.12 72 GLU A N 1
ATOM 553 C CA . GLU A 1 72 ? -12.409 7.950 0.100 1.00 98.12 72 GLU A CA 1
ATOM 554 C C . GLU A 1 72 ? -11.185 7.073 0.384 1.00 98.12 72 GLU A C 1
ATOM 556 O O . GLU A 1 72 ? -10.099 7.590 0.629 1.00 98.12 72 GLU A O 1
ATOM 561 N N . MET A 1 73 ? -11.322 5.749 0.269 1.00 98.06 73 MET A N 1
ATOM 562 C CA . MET A 1 73 ? -10.200 4.818 0.436 1.00 98.06 73 MET A CA 1
ATOM 563 C C . MET A 1 73 ? -9.092 5.045 -0.600 1.00 98.06 73 MET A C 1
ATOM 565 O O . MET A 1 73 ? -7.913 4.985 -0.257 1.00 98.06 73 MET A O 1
ATOM 569 N N . LEU A 1 74 ? -9.453 5.352 -1.849 1.00 98.62 74 LEU A N 1
ATOM 570 C CA . LEU A 1 74 ? -8.490 5.739 -2.883 1.00 98.62 74 LEU A CA 1
ATOM 571 C C . LEU A 1 74 ? -7.762 7.036 -2.514 1.00 98.62 74 LEU A C 1
ATOM 573 O O . LEU A 1 74 ? -6.551 7.128 -2.697 1.00 98.62 74 LEU A O 1
ATOM 577 N N . MET A 1 75 ? -8.468 8.018 -1.950 1.00 98.69 75 MET A N 1
ATOM 578 C CA . MET A 1 75 ? -7.840 9.266 -1.512 1.00 98.69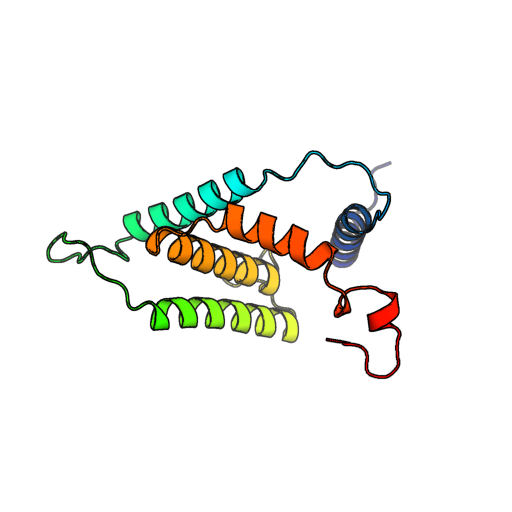 75 MET A CA 1
ATOM 579 C C . MET A 1 75 ? -6.922 9.091 -0.298 1.00 98.69 75 MET A C 1
ATOM 581 O O . MET A 1 75 ? -5.923 9.801 -0.216 1.00 98.69 75 MET A O 1
ATOM 585 N N . LEU A 1 76 ? -7.187 8.121 0.583 1.00 98.31 76 LEU A N 1
ATOM 586 C CA . LEU A 1 76 ? -6.242 7.736 1.640 1.00 98.31 76 LEU A CA 1
ATOM 587 C C . LEU A 1 76 ? -4.946 7.151 1.060 1.00 98.31 76 LEU A C 1
ATOM 589 O O . LEU A 1 76 ? -3.872 7.432 1.563 1.00 98.31 76 LEU A O 1
ATOM 593 N N . ILE A 1 77 ? -5.004 6.383 -0.033 1.00 98.75 77 ILE A N 1
ATOM 594 C CA . ILE A 1 77 ? -3.777 5.917 -0.710 1.00 98.75 77 ILE A CA 1
ATOM 595 C C . ILE A 1 77 ? -2.988 7.113 -1.265 1.00 98.75 77 ILE A C 1
ATOM 597 O O . ILE A 1 77 ? -1.763 7.163 -1.163 1.00 98.75 77 ILE A O 1
ATOM 601 N N . VAL A 1 78 ? -3.687 8.085 -1.857 1.00 98.69 78 VAL A N 1
ATOM 602 C CA . VAL A 1 78 ? -3.062 9.296 -2.411 1.00 98.69 78 VAL A CA 1
ATOM 603 C C . VAL A 1 78 ? -2.392 10.140 -1.321 1.00 98.69 78 VAL A C 1
ATOM 605 O O . VAL A 1 78 ? -1.330 10.716 -1.586 1.00 98.69 78 VAL A O 1
ATOM 608 N N . SER A 1 79 ? -2.973 10.222 -0.118 1.00 98.50 79 SER A N 1
ATOM 609 C CA . SER A 1 79 ? -2.342 10.942 0.993 1.00 98.50 79 SER A CA 1
ATOM 610 C C . SER A 1 79 ? -1.010 10.313 1.388 1.00 98.50 79 SER A C 1
ATOM 612 O O . SER A 1 79 ? -0.026 11.046 1.395 1.00 98.50 79 SER A O 1
ATOM 614 N N . GLU A 1 80 ? -0.927 8.987 1.561 1.00 98.50 80 GLU A N 1
ATOM 615 C CA . GLU A 1 80 ? 0.337 8.351 1.988 1.00 98.50 80 GLU A CA 1
ATOM 616 C C . GLU A 1 80 ? 1.446 8.573 0.932 1.00 98.50 80 GLU A C 1
ATOM 618 O O . GLU A 1 80 ? 2.592 8.904 1.240 1.00 98.50 80 GLU A O 1
ATOM 623 N N . VAL A 1 81 ? 1.103 8.514 -0.366 1.00 98.62 81 VAL A N 1
ATOM 624 C CA . VAL A 1 81 ? 2.056 8.826 -1.454 1.00 98.62 81 VAL A CA 1
ATOM 625 C C . VAL A 1 81 ? 2.518 10.294 -1.415 1.00 98.62 81 VAL A C 1
ATOM 627 O O . VAL A 1 81 ? 3.675 10.597 -1.725 1.00 98.62 81 VAL A O 1
ATOM 630 N N . SER A 1 82 ? 1.634 11.216 -1.029 1.00 98.44 82 SER A N 1
ATOM 631 C CA . SER A 1 82 ? 1.966 12.640 -0.878 1.00 98.44 82 SER A CA 1
ATOM 632 C C . SER A 1 82 ? 2.867 12.890 0.336 1.00 98.44 82 SER A C 1
ATOM 634 O O . SER A 1 82 ? 3.802 13.690 0.248 1.00 98.44 82 SER A O 1
ATOM 636 N N . GLU A 1 83 ? 2.639 12.179 1.440 1.00 98.19 83 GLU A N 1
ATOM 637 C CA . GLU A 1 83 ? 3.483 12.218 2.639 1.00 98.19 83 GLU A CA 1
ATOM 638 C C . GLU A 1 83 ? 4.879 11.649 2.360 1.00 98.19 83 GLU A C 1
ATOM 640 O O . GLU A 1 83 ? 5.881 12.271 2.719 1.00 98.19 83 GLU A O 1
ATOM 645 N N . ALA A 1 84 ? 4.979 10.561 1.589 1.00 98.25 84 ALA A N 1
ATOM 646 C CA . ALA A 1 84 ? 6.264 10.026 1.141 1.00 98.25 84 ALA A CA 1
ATOM 647 C C . ALA A 1 84 ? 7.073 11.052 0.321 1.00 98.25 84 ALA A C 1
ATOM 649 O O . ALA A 1 84 ? 8.285 11.209 0.520 1.00 98.25 84 ALA A O 1
ATOM 650 N N . MET A 1 85 ? 6.408 11.779 -0.587 1.00 98.12 85 MET A N 1
ATOM 651 C CA . MET A 1 85 ? 7.025 12.859 -1.368 1.00 98.12 85 MET A CA 1
ATOM 652 C C . MET A 1 85 ? 7.525 13.986 -0.459 1.00 98.12 85 MET A C 1
ATOM 654 O O . MET A 1 85 ? 8.660 14.452 -0.608 1.00 98.12 85 MET A O 1
ATOM 658 N N . GLU A 1 86 ? 6.711 14.395 0.511 1.00 98.12 86 GLU A N 1
ATOM 659 C CA . GLU A 1 86 ? 7.051 15.454 1.457 1.00 98.12 86 GLU A CA 1
ATOM 660 C C . GLU A 1 86 ? 8.232 15.062 2.359 1.00 98.12 86 GLU A C 1
ATOM 662 O O . GLU A 1 86 ? 9.177 15.844 2.529 1.00 98.12 86 GLU A O 1
ATOM 667 N N . GLY A 1 87 ? 8.231 13.825 2.860 1.00 97.38 87 GLY A N 1
ATOM 668 C CA . GLY A 1 87 ? 9.318 13.248 3.642 1.00 97.38 87 GLY A CA 1
ATOM 669 C C . GLY A 1 87 ? 10.636 13.223 2.868 1.00 97.38 87 GLY A C 1
ATOM 670 O O . GLY A 1 87 ? 11.682 13.615 3.396 1.00 97.38 87 GLY A O 1
ATOM 671 N N . PHE A 1 88 ? 10.595 12.859 1.582 1.00 97.00 88 PHE A N 1
ATOM 672 C CA . PHE A 1 88 ? 11.759 12.941 0.697 1.00 97.00 88 PHE A CA 1
ATOM 673 C C . PHE A 1 88 ? 12.235 14.387 0.503 1.00 97.00 88 PHE A C 1
ATOM 675 O O . PHE A 1 88 ? 13.425 14.677 0.672 1.00 97.00 88 PHE A O 1
ATOM 682 N N . ARG A 1 89 ? 11.315 15.314 0.197 1.00 97.50 89 ARG A N 1
ATOM 683 C CA . ARG A 1 89 ? 11.617 16.734 -0.043 1.00 97.50 89 ARG A CA 1
ATOM 684 C C . ARG A 1 89 ? 12.304 17.385 1.157 1.00 97.50 89 ARG A C 1
ATOM 686 O O . ARG A 1 89 ? 13.231 18.178 0.980 1.00 97.50 89 ARG A O 1
ATOM 693 N N . LYS A 1 90 ? 11.865 17.043 2.369 1.00 96.00 90 LYS A N 1
ATOM 694 C CA . LYS A 1 90 ? 12.393 17.584 3.629 1.00 96.00 90 LYS A CA 1
ATOM 695 C C . LYS A 1 90 ? 13.515 16.747 4.252 1.00 96.00 90 LYS A C 1
ATOM 697 O O . LYS A 1 90 ? 14.122 17.203 5.216 1.00 96.00 90 LYS A O 1
ATOM 702 N N . LYS A 1 91 ? 13.839 15.577 3.686 1.00 94.94 91 LYS A N 1
ATOM 703 C CA . LYS A 1 91 ? 14.839 14.621 4.207 1.00 94.94 91 LYS A CA 1
ATOM 704 C C . LYS A 1 91 ? 14.541 14.174 5.646 1.00 94.94 91 LYS A C 1
ATOM 706 O O . LYS A 1 91 ? 15.457 14.081 6.462 1.00 94.94 91 LYS A O 1
ATOM 711 N N . MET A 1 92 ? 13.268 13.921 5.935 1.00 95.06 92 MET A N 1
ATOM 712 C CA . MET A 1 92 ? 12.775 13.590 7.273 1.00 95.06 92 MET A CA 1
ATOM 713 C C . MET A 1 92 ? 12.905 12.100 7.600 1.00 95.06 92 MET A C 1
ATOM 715 O O . MET A 1 92 ? 12.804 11.235 6.722 1.00 95.06 92 MET A O 1
ATOM 719 N N . ASP A 1 93 ? 13.129 11.826 8.881 1.00 97.88 93 ASP A N 1
ATOM 720 C CA . ASP A 1 93 ? 12.832 10.533 9.496 1.00 97.88 93 ASP A CA 1
ATOM 721 C C . ASP A 1 93 ? 11.346 10.490 9.876 1.00 97.88 93 ASP A C 1
ATOM 723 O O . ASP A 1 93 ? 10.717 11.540 9.999 1.00 97.88 93 ASP A O 1
ATOM 727 N N . ASP A 1 94 ? 10.775 9.294 9.969 1.00 97.94 94 ASP A N 1
ATOM 728 C CA . ASP A 1 94 ? 9.351 9.119 10.258 1.00 97.94 94 ASP A CA 1
ATOM 729 C C . ASP A 1 94 ? 9.007 9.445 11.720 1.00 97.94 94 ASP A C 1
ATOM 731 O O . ASP A 1 94 ? 9.748 9.083 12.633 1.00 97.94 94 ASP A O 1
ATOM 735 N N . ASP A 1 95 ? 7.852 10.063 11.971 1.00 94.44 95 ASP A N 1
ATOM 736 C CA . ASP A 1 95 ? 7.440 10.436 13.332 1.00 94.44 95 ASP A CA 1
ATOM 737 C C . ASP A 1 95 ? 7.102 9.213 14.208 1.00 94.44 95 ASP A C 1
ATOM 739 O O . ASP A 1 95 ? 7.295 9.232 15.428 1.00 94.44 95 ASP A O 1
ATOM 743 N N . LYS A 1 96 ? 6.587 8.136 13.599 1.00 93.56 96 LYS A N 1
ATOM 744 C CA . LYS A 1 96 ? 6.112 6.921 14.282 1.00 93.56 96 LYS A CA 1
ATOM 745 C C . LYS A 1 96 ? 7.233 5.885 14.403 1.00 93.56 96 LYS A C 1
ATOM 747 O O . LYS A 1 96 ? 7.307 5.156 15.394 1.00 93.56 96 LYS A O 1
ATOM 752 N N . LEU A 1 97 ? 8.130 5.838 13.416 1.00 97.31 97 LEU A N 1
ATOM 753 C CA . LEU A 1 97 ? 9.321 4.992 13.354 1.00 97.31 97 LEU A CA 1
ATOM 754 C C . LEU A 1 97 ? 10.591 5.844 13.127 1.00 97.31 97 LEU A C 1
ATOM 756 O O . LEU A 1 97 ? 11.198 5.747 12.060 1.00 97.31 97 LEU A O 1
ATOM 760 N N . PRO A 1 98 ? 11.090 6.584 14.142 1.00 96.62 98 PRO A N 1
ATOM 761 C CA . PRO A 1 98 ? 12.171 7.577 13.977 1.00 96.62 98 PRO A CA 1
ATOM 762 C C . PRO A 1 98 ? 13.526 7.045 13.498 1.00 96.62 98 PRO A C 1
ATOM 764 O O . PRO A 1 98 ? 14.442 7.810 13.224 1.00 96.62 98 PRO A O 1
ATOM 767 N N . HIS A 1 99 ? 13.681 5.724 13.428 1.00 96.19 99 HIS A N 1
ATOM 768 C CA . HIS A 1 99 ? 14.872 5.051 12.912 1.00 96.19 99 HIS A CA 1
ATOM 769 C C . HIS A 1 99 ? 14.785 4.745 11.404 1.00 96.19 99 HIS A C 1
ATOM 771 O O . HIS A 1 99 ? 15.725 4.180 10.845 1.00 96.19 99 HIS A O 1
ATOM 777 N N . ARG A 1 100 ? 13.665 5.071 10.746 1.00 97.06 100 ARG A N 1
ATOM 778 C CA . ARG A 1 100 ? 13.436 4.903 9.304 1.00 97.06 100 ARG A CA 1
ATOM 779 C C . ARG A 1 100 ? 13.152 6.246 8.653 1.00 97.06 100 ARG A C 1
ATOM 781 O O . ARG A 1 100 ? 12.658 7.172 9.292 1.00 97.06 100 ARG A O 1
ATOM 788 N N . LYS A 1 101 ? 13.427 6.341 7.352 1.00 97.62 101 LYS A N 1
ATOM 789 C CA . LYS A 1 101 ? 13.081 7.535 6.576 1.00 97.62 101 LYS A CA 1
ATOM 790 C C . LYS A 1 101 ? 11.571 7.617 6.396 1.00 97.62 101 LYS A C 1
ATOM 792 O O . LYS A 1 101 ? 10.955 6.615 6.050 1.00 97.62 101 LYS A O 1
ATOM 797 N N . MET A 1 102 ? 11.007 8.819 6.512 1.00 97.75 102 MET A N 1
ATOM 798 C CA . MET A 1 102 ? 9.570 9.047 6.313 1.00 97.75 102 MET A CA 1
ATOM 799 C C . MET A 1 102 ? 9.100 8.523 4.951 1.00 97.75 102 MET A C 1
ATOM 801 O O . MET A 1 102 ? 8.114 7.810 4.864 1.00 97.75 102 MET A O 1
ATOM 805 N N . MET A 1 103 ? 9.881 8.755 3.888 1.00 98.19 103 MET A N 1
ATOM 806 C CA . MET A 1 103 ? 9.579 8.212 2.557 1.00 98.19 103 MET A CA 1
ATOM 807 C C . MET A 1 103 ? 9.427 6.680 2.549 1.00 98.19 103 MET A C 1
ATOM 809 O O . MET A 1 103 ? 8.584 6.160 1.832 1.00 98.19 103 MET A O 1
ATOM 813 N N . GLU A 1 104 ? 10.255 5.952 3.302 1.00 98.12 104 GLU A N 1
ATOM 814 C CA . GLU A 1 104 ? 10.19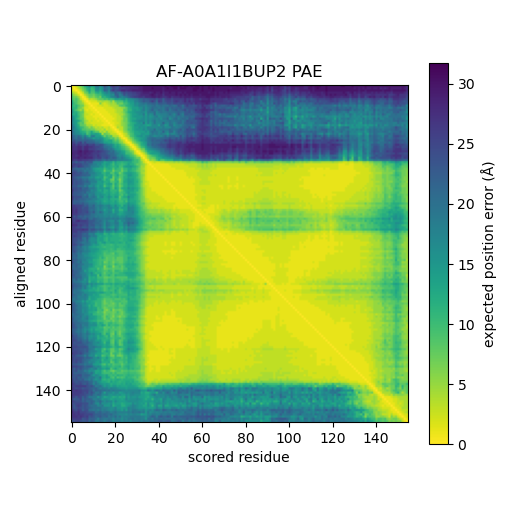6 4.487 3.359 1.00 98.12 104 GLU A CA 1
ATOM 815 C C . GLU A 1 104 ? 8.932 4.012 4.082 1.00 98.12 104 GLU A C 1
ATOM 817 O O . GLU A 1 104 ? 8.267 3.090 3.611 1.00 98.12 104 GLU A O 1
ATOM 822 N N . VAL A 1 105 ? 8.600 4.655 5.202 1.00 98.44 105 VAL A N 1
ATOM 823 C CA . VAL A 1 105 ? 7.433 4.305 6.021 1.00 98.44 105 VAL A CA 1
ATOM 824 C C . VAL A 1 105 ? 6.137 4.631 5.287 1.00 98.44 105 VAL A C 1
ATOM 826 O O . VAL A 1 105 ? 5.271 3.770 5.186 1.00 98.44 105 VAL A O 1
ATOM 829 N N . GLU A 1 106 ? 6.042 5.803 4.667 1.00 98.62 106 GLU A N 1
ATOM 830 C CA . GLU A 1 106 ? 4.820 6.223 3.974 1.00 98.62 106 GLU A CA 1
ATOM 831 C C . GLU A 1 106 ? 4.579 5.450 2.660 1.00 98.62 106 GLU A C 1
ATOM 833 O O . GLU A 1 106 ? 3.440 5.203 2.261 1.00 98.62 106 GLU A O 1
ATOM 838 N N . LEU A 1 107 ? 5.636 4.942 2.008 1.00 98.56 107 LEU A N 1
ATOM 839 C CA . LEU A 1 107 ? 5.475 3.955 0.930 1.00 98.56 107 LEU A CA 1
ATOM 840 C C . LEU A 1 107 ? 4.919 2.619 1.448 1.00 98.56 107 LEU A C 1
ATOM 842 O O . LEU A 1 107 ? 4.128 1.977 0.750 1.00 98.56 107 LEU A O 1
ATOM 846 N N . ALA A 1 108 ? 5.310 2.194 2.652 1.00 98.44 108 ALA A N 1
ATOM 847 C CA . ALA A 1 108 ? 4.742 1.004 3.279 1.00 98.44 108 ALA A CA 1
ATOM 848 C C . ALA A 1 108 ? 3.270 1.225 3.664 1.00 98.44 108 ALA A C 1
ATOM 850 O O . ALA A 1 108 ? 2.444 0.351 3.391 1.00 98.44 108 ALA A O 1
ATOM 851 N N . ASP A 1 109 ? 2.920 2.399 4.196 1.00 98.38 109 ASP A N 1
ATOM 852 C CA . ASP A 1 109 ? 1.532 2.765 4.496 1.00 98.38 109 ASP A CA 1
ATOM 853 C C . ASP A 1 109 ? 0.683 2.771 3.214 1.00 98.38 109 ASP A C 1
ATOM 855 O O . ASP A 1 109 ? -0.373 2.132 3.177 1.00 98.38 109 ASP A O 1
ATOM 859 N N . ALA A 1 110 ? 1.185 3.325 2.103 1.00 98.69 110 ALA A N 1
ATOM 860 C CA . ALA A 1 110 ? 0.512 3.237 0.804 1.00 98.69 110 ALA A CA 1
ATOM 861 C C . ALA A 1 110 ? 0.252 1.779 0.369 1.00 98.69 110 ALA A C 1
ATOM 863 O O . ALA A 1 110 ? -0.852 1.449 -0.076 1.00 98.69 110 ALA A O 1
ATOM 864 N N . MET A 1 111 ? 1.233 0.879 0.526 1.00 98.69 111 MET A N 1
ATOM 865 C CA . MET A 1 111 ? 1.053 -0.548 0.223 1.00 98.69 111 MET A CA 1
ATOM 866 C C . MET A 1 111 ? -0.010 -1.202 1.112 1.00 98.69 111 MET A C 1
ATOM 868 O O . MET A 1 111 ? -0.817 -1.987 0.611 1.00 98.69 111 MET A O 1
ATOM 872 N N . ILE A 1 112 ? -0.042 -0.872 2.406 1.00 98.75 112 ILE A N 1
ATOM 873 C CA . ILE A 1 112 ? -1.045 -1.383 3.350 1.00 98.75 112 ILE A CA 1
ATOM 874 C C . ILE A 1 112 ? -2.450 -0.948 2.922 1.00 98.75 112 ILE A C 1
ATOM 876 O O . ILE A 1 112 ? -3.359 -1.780 2.869 1.00 98.75 112 ILE A O 1
ATOM 880 N N . ARG A 1 113 ? -2.628 0.328 2.554 1.00 98.69 113 ARG A N 1
ATOM 881 C CA . ARG A 1 113 ? -3.911 0.857 2.060 1.00 98.69 113 ARG A CA 1
ATOM 882 C C . ARG A 1 113 ? -4.354 0.183 0.760 1.00 98.69 113 ARG A C 1
ATOM 884 O O . ARG A 1 113 ? -5.527 -0.162 0.623 1.00 98.69 113 ARG A O 1
ATOM 891 N N . ILE A 1 114 ? -3.425 -0.042 -0.173 1.00 98.81 114 ILE A N 1
ATOM 892 C CA . ILE A 1 114 ? -3.694 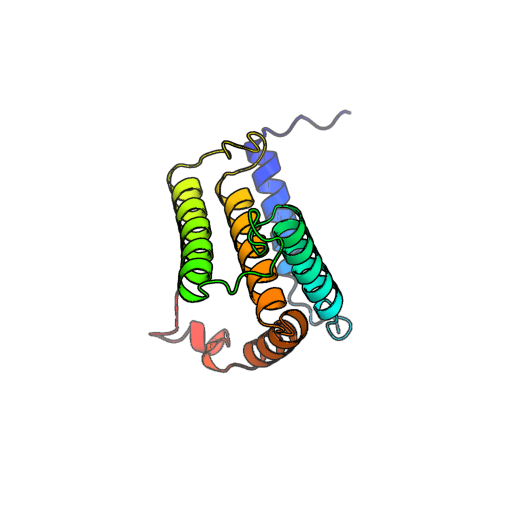-0.752 -1.433 1.00 98.81 114 ILE A CA 1
ATOM 893 C C . ILE A 1 114 ? -4.122 -2.198 -1.161 1.00 98.81 114 ILE A C 1
ATOM 895 O O . ILE A 1 114 ? -5.108 -2.656 -1.737 1.00 98.81 114 ILE A O 1
ATOM 899 N N . GLY A 1 115 ? -3.413 -2.912 -0.281 1.00 98.62 115 GLY A N 1
ATOM 900 C CA . GLY A 1 115 ? -3.727 -4.298 0.073 1.00 98.62 115 GLY A CA 1
ATOM 901 C C . GLY A 1 115 ? -5.089 -4.448 0.760 1.00 98.62 115 GLY A C 1
ATOM 902 O O . GLY A 1 115 ? -5.868 -5.338 0.407 1.00 98.62 115 GLY A O 1
ATOM 903 N N . ASP A 1 116 ? -5.402 -3.543 1.691 1.00 98.62 116 ASP A N 1
ATOM 904 C CA . ASP A 1 116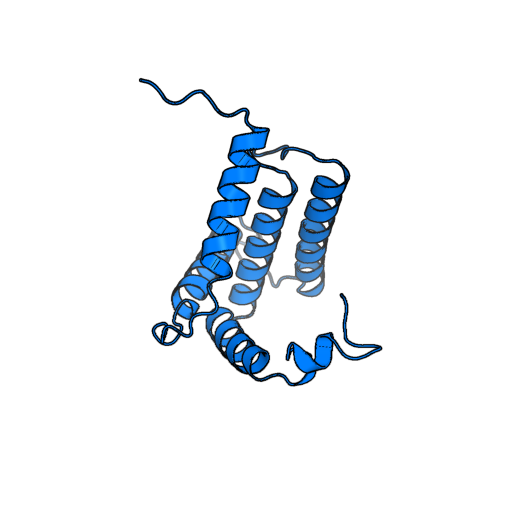 ? -6.704 -3.487 2.361 1.00 98.62 116 ASP A CA 1
ATOM 905 C C . ASP A 1 116 ? -7.845 -3.255 1.356 1.00 98.62 116 ASP A C 1
ATOM 907 O O . ASP A 1 116 ? -8.793 -4.042 1.302 1.00 98.62 116 ASP A O 1
ATOM 911 N N . LEU A 1 117 ? -7.716 -2.239 0.492 1.00 98.50 117 LEU A N 1
ATOM 912 C CA . LEU A 1 117 ? -8.710 -1.943 -0.542 1.00 98.50 117 LEU A CA 1
ATOM 913 C C . LEU A 1 117 ? -8.870 -3.098 -1.540 1.00 98.50 117 LEU A C 1
ATOM 915 O O . LEU A 1 117 ? -9.996 -3.473 -1.859 1.00 98.50 117 LEU A O 1
ATOM 919 N N . ALA A 1 118 ? -7.772 -3.680 -2.028 1.00 98.31 118 ALA A N 1
ATOM 920 C CA . ALA A 1 118 ? -7.830 -4.776 -2.993 1.00 98.31 118 ALA A CA 1
ATOM 921 C C . ALA A 1 118 ? -8.585 -5.990 -2.436 1.00 98.31 118 ALA A C 1
ATOM 923 O O . ALA A 1 118 ? -9.444 -6.548 -3.119 1.00 98.31 118 ALA A O 1
ATOM 924 N N . THR A 1 119 ? -8.321 -6.356 -1.180 1.00 98.00 119 THR A N 1
ATOM 925 C CA . THR A 1 119 ? -9.026 -7.464 -0.522 1.00 98.00 119 THR A CA 1
ATOM 926 C C . THR A 1 119 ? -10.488 -7.124 -0.260 1.00 98.00 119 THR A C 1
ATOM 928 O O . THR A 1 119 ? -11.350 -7.966 -0.498 1.00 98.00 119 THR A O 1
ATOM 931 N N . PHE A 1 120 ? -10.790 -5.896 0.182 1.00 96.56 120 PHE A N 1
ATOM 932 C CA . PHE A 1 120 ? -12.171 -5.445 0.367 1.00 96.56 120 PHE A CA 1
ATOM 933 C C . PHE A 1 120 ? -12.989 -5.551 -0.928 1.00 96.56 120 PHE A C 1
ATOM 935 O O . PHE A 1 120 ? -14.138 -5.987 -0.897 1.00 96.56 120 PHE A O 1
ATOM 942 N N . MET A 1 121 ? -12.375 -5.225 -2.067 1.00 97.25 121 MET A N 1
ATOM 943 C CA . MET A 1 121 ? -12.994 -5.325 -3.391 1.00 97.25 121 MET A CA 1
ATOM 944 C C . MET A 1 121 ? -13.015 -6.752 -3.968 1.00 97.25 121 MET A C 1
ATOM 946 O O . MET A 1 121 ? -13.601 -6.969 -5.028 1.00 97.25 121 MET A O 1
ATOM 950 N N . GLY A 1 122 ? -12.383 -7.728 -3.305 1.00 95.50 122 GLY A N 1
ATOM 951 C CA . GLY A 1 122 ? -12.286 -9.109 -3.786 1.00 95.50 122 GLY A CA 1
ATOM 952 C C . GLY A 1 122 ? -11.366 -9.284 -4.999 1.00 95.50 122 GLY A C 1
ATOM 953 O O . GLY A 1 122 ? -11.583 -10.186 -5.807 1.00 95.50 122 GLY A O 1
ATOM 954 N N . TYR A 1 123 ? -10.366 -8.418 -5.164 1.00 97.94 123 TYR A N 1
ATOM 955 C CA . TYR A 1 123 ? -9.448 -8.458 -6.301 1.00 97.94 123 TYR A CA 1
ATOM 956 C C . TYR A 1 123 ? -8.273 -9.417 -6.083 1.00 97.94 123 TYR A C 1
ATOM 958 O O . TYR A 1 123 ? -7.675 -9.461 -5.009 1.00 97.94 123 TYR A O 1
ATOM 966 N N . ASP A 1 124 ? -7.874 -10.114 -7.151 1.00 96.44 124 ASP A N 1
ATOM 967 C CA . ASP A 1 124 ? -6.600 -10.836 -7.232 1.00 96.44 124 ASP A CA 1
ATOM 968 C C . ASP A 1 124 ? -5.466 -9.863 -7.596 1.00 96.44 124 ASP A C 1
ATOM 970 O O . ASP A 1 124 ? -5.035 -9.762 -8.748 1.00 96.44 124 ASP A O 1
ATOM 974 N N . LEU A 1 125 ? -5.011 -9.088 -6.606 1.00 97.12 125 LEU A N 1
ATOM 975 C CA . LEU A 1 125 ? -3.954 -8.093 -6.802 1.00 97.12 125 LEU A CA 1
ATOM 976 C C . LEU A 1 125 ? -2.635 -8.744 -7.237 1.00 97.12 125 LEU A C 1
ATOM 978 O O . LEU A 1 125 ? -1.936 -8.218 -8.103 1.00 97.12 125 LEU A O 1
ATOM 982 N N . GLY A 1 126 ? -2.298 -9.888 -6.643 1.00 95.81 126 GLY A N 1
ATOM 983 C CA . GLY A 1 126 ? -1.100 -10.649 -6.961 1.00 95.81 126 GLY A CA 1
ATOM 984 C C . GLY A 1 126 ? -1.084 -11.118 -8.412 1.00 95.81 126 GLY A C 1
ATOM 985 O O . GLY A 1 126 ? -0.106 -10.856 -9.112 1.00 95.81 126 GLY A O 1
ATOM 986 N N . GLY A 1 127 ? -2.160 -11.760 -8.875 1.00 93.44 127 GLY A N 1
ATOM 987 C CA . GLY A 1 127 ? -2.317 -12.191 -10.265 1.00 93.44 127 GLY A CA 1
ATOM 988 C C . GLY A 1 127 ? -2.274 -11.015 -11.239 1.00 93.44 127 GLY A C 1
ATOM 989 O O . GLY A 1 127 ? -1.487 -11.034 -12.186 1.00 93.44 127 GLY A O 1
ATOM 990 N N . ALA A 1 128 ? -3.006 -9.935 -10.940 1.00 95.62 128 ALA A N 1
ATOM 991 C CA . ALA A 1 128 ? -3.005 -8.723 -11.759 1.00 95.62 128 ALA A CA 1
ATOM 992 C C . ALA A 1 128 ? -1.602 -8.102 -11.902 1.00 95.62 128 ALA A C 1
ATOM 994 O O . ALA A 1 128 ? -1.234 -7.643 -12.984 1.00 95.62 128 ALA A O 1
ATOM 995 N N . ILE A 1 129 ? -0.791 -8.106 -10.837 1.00 94.25 129 ILE A N 1
ATOM 996 C CA . ILE A 1 129 ? 0.599 -7.633 -10.890 1.00 94.25 129 ILE A CA 1
ATOM 997 C C . ILE A 1 129 ? 1.449 -8.526 -11.797 1.00 94.25 129 ILE A C 1
ATOM 999 O O . ILE A 1 129 ? 2.182 -7.987 -12.626 1.00 94.25 129 ILE A O 1
ATOM 1003 N N . ILE A 1 130 ? 1.343 -9.856 -11.690 1.00 91.56 130 ILE A N 1
ATOM 1004 C CA . ILE A 1 130 ? 2.098 -10.781 -12.554 1.00 91.56 130 ILE A CA 1
ATOM 1005 C C . ILE A 1 130 ? 1.773 -10.539 -14.025 1.00 91.56 130 ILE A C 1
ATOM 1007 O O . ILE A 1 130 ? 2.679 -10.334 -14.835 1.00 91.56 130 ILE A O 1
ATOM 1011 N N . GLU A 1 131 ? 0.487 -10.509 -14.365 1.00 89.75 131 GLU A N 1
ATOM 1012 C CA . GLU A 1 131 ? 0.041 -10.275 -15.738 1.00 89.75 131 GLU A CA 1
ATOM 1013 C C . GLU A 1 131 ? 0.500 -8.906 -16.245 1.00 89.75 131 GLU A C 1
ATOM 1015 O O . GLU A 1 131 ? 0.988 -8.774 -17.372 1.00 89.75 131 GLU A O 1
ATOM 1020 N N . LYS A 1 132 ? 0.411 -7.872 -15.397 1.00 89.88 132 LYS A N 1
ATOM 1021 C CA . LYS A 1 132 ? 0.821 -6.521 -15.774 1.00 89.88 132 LYS A CA 1
ATOM 1022 C C . LYS A 1 132 ? 2.332 -6.398 -15.958 1.00 89.88 132 LYS A C 1
ATOM 1024 O O . LYS A 1 132 ? 2.758 -5.664 -16.852 1.00 89.88 132 LYS A O 1
ATOM 1029 N N . MET A 1 133 ? 3.134 -7.093 -15.154 1.00 86.69 133 MET A N 1
ATOM 1030 C CA . MET A 1 133 ? 4.590 -7.150 -15.312 1.00 86.69 133 MET A CA 1
ATOM 1031 C C . MET A 1 133 ? 4.966 -7.851 -16.619 1.00 86.69 133 MET A C 1
ATOM 1033 O O . MET A 1 133 ? 5.642 -7.240 -17.440 1.00 86.69 133 MET A O 1
ATOM 1037 N N . ALA A 1 134 ? 4.410 -9.038 -16.883 1.00 86.00 134 ALA A N 1
ATOM 1038 C CA . ALA A 1 134 ? 4.641 -9.770 -18.131 1.00 86.00 134 ALA A CA 1
ATOM 1039 C C . ALA A 1 134 ? 4.230 -8.966 -19.381 1.00 86.00 134 ALA A C 1
ATOM 1041 O O . ALA A 1 134 ? 4.915 -8.985 -20.408 1.00 86.00 134 ALA A O 1
ATOM 1042 N N . TYR A 1 135 ? 3.129 -8.210 -19.299 1.00 83.81 135 TYR A N 1
ATOM 1043 C CA . TYR A 1 135 ? 2.752 -7.260 -20.346 1.00 83.81 135 TYR A CA 1
ATOM 1044 C C . TYR A 1 135 ? 3.779 -6.124 -20.487 1.00 83.81 135 TYR A C 1
ATOM 1046 O O . TYR A 1 135 ? 4.167 -5.777 -21.602 1.00 83.81 135 TYR A O 1
ATOM 1054 N N . ASN A 1 136 ? 4.217 -5.523 -19.375 1.00 81.88 136 ASN A N 1
ATOM 1055 C CA . ASN A 1 136 ? 5.150 -4.393 -19.380 1.00 81.88 136 ASN A CA 1
ATOM 1056 C C . ASN A 1 136 ? 6.539 -4.768 -19.927 1.00 81.88 136 ASN A C 1
ATOM 1058 O O . ASN A 1 136 ? 7.157 -3.916 -20.564 1.00 81.88 136 ASN A O 1
ATOM 1062 N N . ASP A 1 137 ? 6.990 -6.011 -19.740 1.00 78.25 137 ASP A N 1
ATOM 1063 C CA . ASP A 1 137 ? 8.256 -6.526 -20.288 1.00 78.25 137 ASP A CA 1
ATOM 1064 C C . ASP A 1 137 ? 8.267 -6.536 -21.822 1.00 78.25 137 ASP A C 1
ATOM 1066 O O . ASP A 1 137 ? 9.297 -6.322 -22.460 1.00 78.25 137 ASP A O 1
ATOM 1070 N N . ASN A 1 138 ? 7.094 -6.726 -22.426 1.00 78.69 138 ASN A N 1
ATOM 1071 C CA . ASN A 1 138 ? 6.917 -6.787 -23.874 1.00 78.69 138 ASN A CA 1
ATOM 1072 C C . ASN A 1 138 ? 6.377 -5.475 -24.469 1.00 78.69 138 ASN A C 1
ATOM 1074 O O . ASN A 1 138 ? 6.168 -5.376 -25.681 1.00 78.69 138 ASN A O 1
ATOM 1078 N N . ARG A 1 139 ? 6.152 -4.452 -23.635 1.00 77.38 139 ARG A N 1
ATOM 1079 C CA . ARG A 1 139 ? 5.525 -3.191 -24.039 1.00 77.38 139 ARG A CA 1
ATOM 1080 C C . ARG A 1 139 ? 6.487 -2.352 -24.886 1.00 77.38 139 ARG A C 1
ATOM 1082 O O . ARG A 1 139 ? 7.589 -2.014 -24.456 1.00 77.38 139 ARG A O 1
ATOM 1089 N N . GLU A 1 140 ? 6.064 -1.983 -26.095 1.00 69.75 140 GLU A N 1
ATOM 1090 C CA . GLU A 1 140 ? 6.957 -1.378 -27.090 1.00 69.75 140 GLU A CA 1
ATOM 1091 C C . GLU A 1 140 ? 7.598 -0.059 -26.633 1.00 69.75 140 GLU A C 1
ATOM 1093 O O . GLU A 1 140 ? 8.811 0.094 -26.741 1.00 69.75 140 GLU A O 1
ATOM 1098 N N . ASP A 1 141 ? 6.846 0.881 -26.063 1.00 63.28 141 ASP A N 1
ATOM 1099 C CA . ASP A 1 141 ? 7.341 2.184 -25.575 1.00 63.28 141 ASP A CA 1
ATOM 1100 C C . ASP A 1 141 ? 8.224 2.090 -24.315 1.00 63.28 141 ASP A C 1
ATOM 1102 O O . ASP A 1 141 ? 8.840 3.075 -23.909 1.00 63.28 141 ASP A O 1
ATOM 1106 N N . HIS A 1 142 ? 8.328 0.909 -23.702 1.00 63.56 142 HIS A N 1
ATOM 1107 C CA . HIS A 1 142 ? 9.239 0.651 -22.590 1.00 63.56 142 HIS A CA 1
ATOM 1108 C C . HIS A 1 142 ? 10.579 0.054 -23.037 1.00 63.56 142 HIS A C 1
ATOM 1110 O O . HIS A 1 142 ? 11.504 0.013 -22.222 1.00 63.56 142 HIS A O 1
ATOM 1116 N N . LYS A 1 143 ? 10.726 -0.326 -24.317 1.00 70.31 143 LYS A N 1
ATOM 1117 C CA . LYS A 1 143 ? 12.013 -0.749 -24.881 1.00 70.31 143 LYS A CA 1
ATOM 1118 C C . LYS A 1 143 ? 13.021 0.391 -24.782 1.00 70.31 143 LYS A C 1
ATOM 1120 O O . LYS A 1 143 ? 12.710 1.537 -25.110 1.00 70.31 143 LYS A O 1
ATOM 1125 N N . ILE A 1 144 ? 14.248 0.065 -24.379 1.00 73.81 144 ILE A N 1
ATOM 1126 C CA .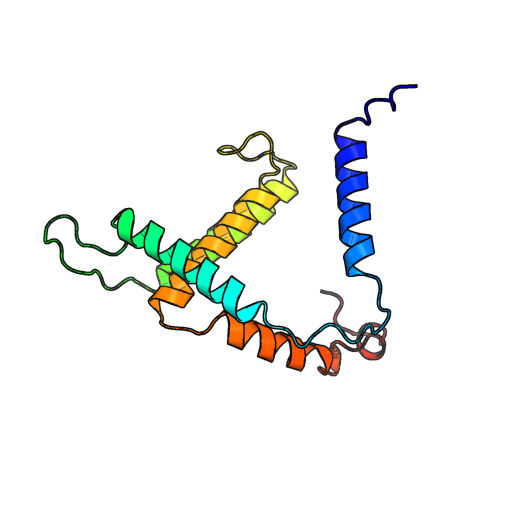 ILE A 1 144 ? 15.355 1.027 -24.245 1.00 73.81 144 ILE A CA 1
ATOM 1127 C C . ILE A 1 144 ? 15.525 1.829 -25.541 1.00 73.81 144 ILE A C 1
ATOM 1129 O O . ILE A 1 144 ? 15.622 3.051 -25.510 1.00 73.81 144 ILE A O 1
ATOM 1133 N N . GLU A 1 145 ? 15.440 1.150 -26.683 1.00 75.38 145 GLU A N 1
ATOM 1134 C CA . GLU A 1 145 ? 15.496 1.750 -28.018 1.00 75.38 145 GLU A CA 1
ATOM 1135 C C . GLU A 1 145 ? 14.451 2.855 -28.227 1.00 75.38 145 GLU A C 1
ATOM 1137 O O . GLU A 1 145 ? 14.746 3.864 -28.859 1.00 75.38 145 GLU A O 1
ATOM 1142 N N . ASN A 1 146 ? 13.240 2.700 -27.681 1.00 72.38 146 ASN A N 1
ATOM 1143 C CA . ASN A 1 146 ? 12.173 3.694 -27.790 1.00 72.38 146 ASN A CA 1
ATOM 1144 C C . ASN A 1 146 ? 12.301 4.816 -26.750 1.00 72.38 146 ASN A C 1
ATOM 1146 O O . ASN A 1 146 ? 11.916 5.947 -27.042 1.00 72.38 146 ASN A O 1
ATOM 1150 N N . ARG A 1 147 ? 12.905 4.548 -25.585 1.00 73.94 147 ARG A N 1
ATOM 1151 C CA . ARG A 1 147 ? 13.243 5.586 -24.592 1.00 73.94 147 ARG A CA 1
ATOM 1152 C C . ARG A 1 147 ? 14.383 6.496 -25.055 1.00 73.94 147 ARG A C 1
ATOM 1154 O O . ARG A 1 147 ? 14.369 7.679 -24.742 1.00 73.94 147 ARG A O 1
ATOM 1161 N N . LEU A 1 148 ? 15.348 5.956 -25.803 1.00 75.62 148 LEU A N 1
ATOM 1162 C CA . LEU A 1 148 ? 16.508 6.698 -26.317 1.00 75.62 148 LEU A CA 1
ATOM 1163 C C . LEU A 1 148 ? 16.199 7.555 -27.558 1.00 75.62 148 LEU A C 1
ATOM 1165 O O . LEU A 1 148 ? 17.014 8.398 -27.933 1.00 75.62 148 LEU A O 1
ATOM 1169 N N . LYS A 1 149 ? 15.043 7.361 -28.208 1.00 79.56 149 LYS A N 1
ATOM 1170 C CA . LYS A 1 149 ? 14.603 8.205 -29.330 1.00 79.56 149 LYS A CA 1
ATOM 1171 C C . LYS A 1 149 ? 14.285 9.625 -28.853 1.00 79.56 149 LYS A C 1
ATOM 1173 O O . LYS A 1 149 ? 13.836 9.835 -27.729 1.00 79.56 149 LYS A O 1
ATOM 1178 N N . ALA A 1 150 ? 14.463 10.606 -29.738 1.00 74.75 150 ALA A N 1
ATOM 1179 C CA . ALA A 1 150 ? 14.049 11.983 -29.475 1.00 74.75 150 ALA A CA 1
ATOM 1180 C C . ALA A 1 150 ? 12.535 12.036 -29.182 1.00 74.75 150 ALA A C 1
ATOM 1182 O O . ALA A 1 150 ? 11.734 11.564 -29.987 1.00 74.75 150 ALA A O 1
ATOM 1183 N N . GLY A 1 151 ? 12.155 12.580 -28.021 1.00 76.12 151 GLY A N 1
ATOM 1184 C CA . GLY A 1 151 ? 10.765 12.582 -27.540 1.00 76.12 151 GLY A CA 1
ATOM 1185 C C . GLY A 1 151 ? 10.320 11.289 -26.840 1.00 76.12 151 GLY A C 1
ATOM 1186 O O . GLY A 1 151 ? 9.146 11.162 -26.501 1.00 76.12 151 GLY A O 1
ATOM 1187 N N . GLY A 1 152 ? 11.234 10.341 -26.609 1.00 71.69 152 GLY A N 1
ATOM 1188 C CA . GLY A 1 152 ? 10.987 9.164 -25.781 1.00 71.69 152 GLY A CA 1
ATOM 1189 C C . GLY A 1 152 ? 10.589 9.546 -24.353 1.00 71.69 152 GLY A C 1
ATOM 1190 O O . GLY A 1 152 ? 10.999 10.581 -23.823 1.00 71.69 152 GLY A O 1
ATOM 1191 N N . LYS A 1 153 ? 9.761 8.710 -23.721 1.00 66.88 153 LYS A N 1
ATOM 1192 C CA . LYS A 1 153 ? 9.250 8.955 -22.369 1.00 66.88 153 LYS A CA 1
ATOM 1193 C C . LYS A 1 153 ? 10.407 9.019 -21.357 1.00 66.88 153 LYS A C 1
ATOM 1195 O O . LYS A 1 153 ? 11.091 8.020 -21.145 1.00 66.88 153 LYS A O 1
ATOM 1200 N N . ALA A 1 154 ? 10.605 10.190 -20.747 1.00 63.34 154 ALA A N 1
ATOM 1201 C CA . ALA A 1 154 ? 11.704 10.475 -19.815 1.00 63.34 154 ALA A CA 1
ATOM 1202 C C . ALA A 1 154 ? 11.294 10.424 -18.329 1.00 63.34 154 ALA A C 1
ATOM 1204 O O . ALA A 1 154 ? 12.163 10.380 -17.460 1.00 63.34 154 ALA A O 1
ATOM 1205 N N . PHE A 1 155 ? 9.986 10.425 -18.055 1.00 55.38 155 PHE A N 1
ATOM 1206 C CA . PHE A 1 155 ? 9.363 10.336 -16.735 1.00 55.38 155 PHE A CA 1
ATOM 1207 C C . PHE A 1 155 ? 8.051 9.545 -16.833 1.00 55.38 155 PHE A C 1
ATOM 1209 O O . PHE A 1 155 ? 7.314 9.724 -17.832 1.00 55.38 155 PHE A O 1
#

Solvent-accessible surface area (backbone atoms only — not comparable to full-atom values): 8799 Å² total; per-residue (Å²): 135,81,81,76,82,62,52,72,70,55,45,54,51,48,53,47,51,54,57,51,52,73,74,62,62,82,68,85,63,87,65,74,80,83,62,62,27,61,57,45,42,52,49,13,44,51,35,29,52,51,42,48,73,73,38,79,40,35,38,84,90,76,70,41,77,48,87,73,63,61,72,58,55,53,50,52,32,52,48,26,52,50,50,16,51,50,20,56,78,69,70,35,56,20,92,90,48,69,91,39,45,18,32,62,54,23,51,48,51,24,50,42,46,49,20,21,52,34,44,75,72,70,50,64,58,17,55,52,48,53,55,50,48,62,49,52,78,70,33,67,76,68,36,66,75,44,38,73,37,94,87,29,74,87,122

Nearest PDB structures (foldseek):
  4e18-assembly1_A  TM=2.914E-01  e=4.694E+00  Gallus gallus
  3iis-assembly1_M  TM=2.193E-01  e=8.791E+00  Amphidinium carterae

pLDDT: mean 83.87, std 17.99, range [36.0, 98.81]

Secondary structure (DSSP, 8-state):
-PPP---HHHHHHHHHHHHHHHHH-----------HHHHHHHHHHHHHHHHHHTTTTB-TTT-PBPPP-HHHHHHHHHHHHHHHHHHHHHTPBPSSSTTSBHHHHHHHHHHHHHHHHHHHTT--HHHHHHHHHHHHHT-GGGSHHHHSSTT----

Radius of gyration: 20.09 Å; Cα contacts (8 Å, |Δi|>4): 131; chains: 1; bounding box: 65×37×47 Å

Sequence (155 aa):
MIPDAKTDREYQAYERDRLTKAANDNTQSAAPAYTHAAAINIFAADCHARSRKAGWYTDLATGKALDRNVPEMLMLIVSEVSEAMEGFRKKMDDDKLPHRKMMEVELADAMIRIGDLATFMGYDLGGAIIEKMAYNDNREDHKIENRLKAGGKAF

Mean predicted aligned error: 10.13 Å